Protein AF-A0A9X1Z8P2-F1 (afdb_monomer)

pLDDT: mean 87.86, std 8.14, range [48.12, 94.81]

InterPro domains:
  IPR029024 TerB-like [G3DSA:1.10.3680.10] (3-113)
  IPR029024 TerB-like [SSF158682] (5-110)

Sequence (113 aa):
MVYEENIIKMALYVACNDGVLSEEEEEQLVKSSLLNFPSLEQNKIDFWIEEFFEEDLLLENYCDKIAGLEDRLIALKIAIETASADGLDLRENLALSRVISYWNISWEEITSV

Radius of gyration: 12.6 Å; Cα contacts (8 Å, |Δi|>4): 119; chains: 1; bounding box: 32×31×31 Å

Nearest PDB structures (foldseek):
  2h5n-assembly1_B  TM=7.129E-01  e=1.758E-01  Porphyromonas gingivalis
  8u5a-assembly2_B  TM=2.568E-01  e=8.897E+00  synthetic construct

Mean predicted aligned error: 4.28 Å

Solvent-accessible surface area (backbone atoms only — not comparable to full-atom values): 6454 Å² total; per-residue (Å²): 138,64,59,67,58,41,30,50,49,41,15,46,53,35,39,27,64,87,75,55,79,50,73,60,26,50,55,38,38,53,52,47,46,39,71,77,36,73,87,60,55,68,74,57,53,54,50,48,52,56,51,50,77,72,52,94,73,56,70,66,65,39,54,71,70,54,83,50,69,69,56,48,48,51,20,50,46,40,16,51,56,15,36,40,55,83,66,51,61,71,87,74,34,60,48,47,54,49,49,33,62,72,72,71,53,55,73,69,68,54,75,73,110

Secondary structure (DSSP, 8-state):
--HHHHHHHHHHHHHTTTS---HHHHHHHHHHHHHH-TT--HHHHHHHHHHHHH----HHHHHTT---HHHHHHHHHHHHHHHTTTT--TTT-HHHHHHHHHHT--HHHHHT-

Structure (mmCIF, N/CA/C/O backbone):
data_AF-A0A9X1Z8P2-F1
#
_entry.id   AF-A0A9X1Z8P2-F1
#
loop_
_atom_site.group_PDB
_atom_site.id
_atom_site.type_symbol
_atom_site.label_atom_id
_atom_site.label_alt_id
_atom_site.label_comp_id
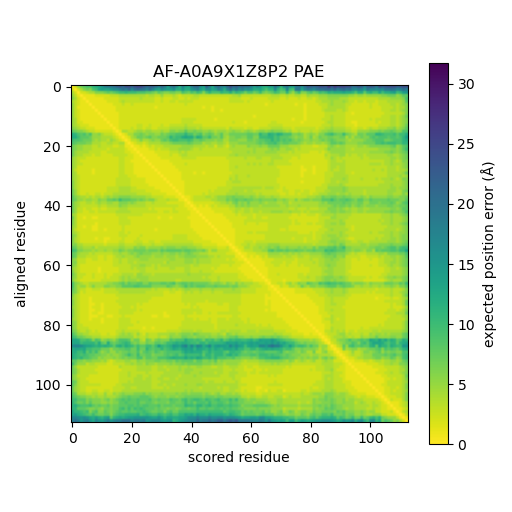_atom_site.label_asym_id
_atom_site.label_entity_id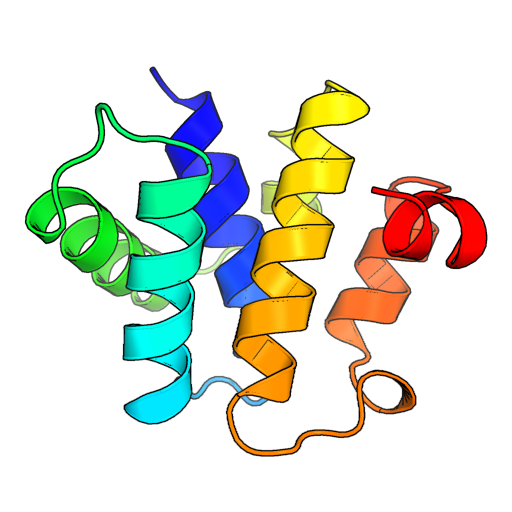
_atom_site.label_seq_id
_atom_site.pdbx_PDB_ins_code
_atom_site.Cartn_x
_atom_site.Cartn_y
_atom_site.Cartn_z
_atom_site.occupancy
_atom_site.B_iso_or_equiv
_atom_site.auth_seq_id
_atom_site.auth_comp_id
_atom_site.auth_asym_id
_atom_site.auth_atom_id
_atom_site.pdbx_PDB_model_num
ATOM 1 N N . MET A 1 1 ? 2.231 6.599 -16.419 1.00 48.12 1 MET A N 1
ATOM 2 C CA . MET A 1 1 ? 1.377 7.365 -15.491 1.00 48.12 1 MET A CA 1
ATOM 3 C C . MET A 1 1 ? 0.272 6.507 -14.862 1.00 48.12 1 MET A C 1
ATOM 5 O O . MET A 1 1 ? -0.648 7.078 -14.304 1.00 48.12 1 MET A O 1
ATOM 9 N N . VAL A 1 2 ? 0.342 5.167 -14.959 1.00 60.78 2 VAL A N 1
ATOM 10 C CA . VAL A 1 2 ? -0.594 4.225 -14.300 1.00 60.78 2 VAL A CA 1
ATOM 11 C C . VAL A 1 2 ? 0.142 3.450 -13.190 1.00 60.78 2 VAL A C 1
ATOM 13 O O . VAL A 1 2 ? -0.434 2.590 -12.546 1.00 60.78 2 VAL A O 1
ATOM 16 N N . TYR A 1 3 ? 1.442 3.697 -12.979 1.00 80.25 3 TYR A N 1
ATOM 17 C CA . TYR A 1 3 ? 2.232 2.854 -12.073 1.00 80.25 3 TYR A CA 1
ATOM 18 C C . TYR A 1 3 ? 2.047 3.293 -10.616 1.00 80.25 3 TYR A C 1
ATOM 20 O O . TYR A 1 3 ? 1.878 2.446 -9.748 1.00 80.25 3 TYR A O 1
ATOM 28 N N . GLU A 1 4 ? 1.983 4.604 -10.376 1.00 89.62 4 GLU A N 1
ATOM 29 C CA . GLU A 1 4 ? 1.794 5.209 -9.057 1.00 89.62 4 GLU A CA 1
ATOM 30 C C . GLU A 1 4 ? 0.450 4.802 -8.443 1.00 89.62 4 GLU A C 1
ATOM 32 O O . GLU A 1 4 ? 0.384 4.395 -7.288 1.00 89.62 4 GLU A O 1
ATOM 37 N N . GLU A 1 5 ? -0.607 4.841 -9.258 1.00 92.75 5 GLU A N 1
ATOM 38 C CA . GLU A 1 5 ? -1.955 4.414 -8.880 1.00 92.75 5 GLU A CA 1
ATOM 39 C C . GLU A 1 5 ? -1.966 2.960 -8.403 1.00 92.75 5 GLU A C 1
ATOM 41 O O . GLU A 1 5 ? -2.458 2.663 -7.319 1.00 92.75 5 GLU A O 1
ATOM 46 N N . ASN A 1 6 ? -1.392 2.048 -9.194 1.00 92.62 6 ASN A N 1
ATOM 47 C CA . ASN A 1 6 ? 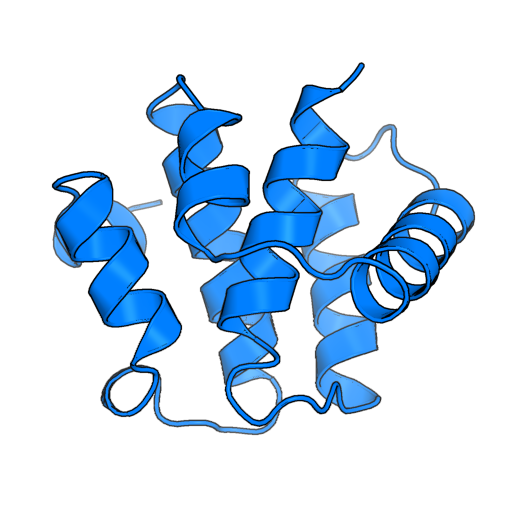-1.385 0.626 -8.858 1.00 92.62 6 ASN A CA 1
ATOM 48 C C . ASN A 1 6 ? -0.619 0.357 -7.559 1.00 92.62 6 ASN A C 1
ATOM 50 O O . ASN A 1 6 ? -1.047 -0.474 -6.763 1.00 92.62 6 ASN A O 1
ATOM 54 N N . ILE A 1 7 ? 0.490 1.069 -7.344 1.00 93.62 7 ILE A N 1
ATOM 55 C CA . ILE A 1 7 ? 1.296 0.992 -6.120 1.00 93.62 7 ILE A CA 1
ATOM 56 C C . ILE A 1 7 ? 0.468 1.420 -4.906 1.00 93.62 7 ILE A C 1
ATOM 58 O O . ILE A 1 7 ? 0.422 0.693 -3.914 1.00 93.62 7 ILE A O 1
ATOM 62 N N . ILE A 1 8 ? -0.213 2.563 -4.999 1.00 93.69 8 ILE A N 1
ATOM 63 C CA . ILE A 1 8 ? -1.008 3.121 -3.899 1.00 93.69 8 ILE A CA 1
ATOM 64 C C . ILE A 1 8 ? -2.233 2.253 -3.612 1.00 93.69 8 ILE A C 1
ATOM 66 O O .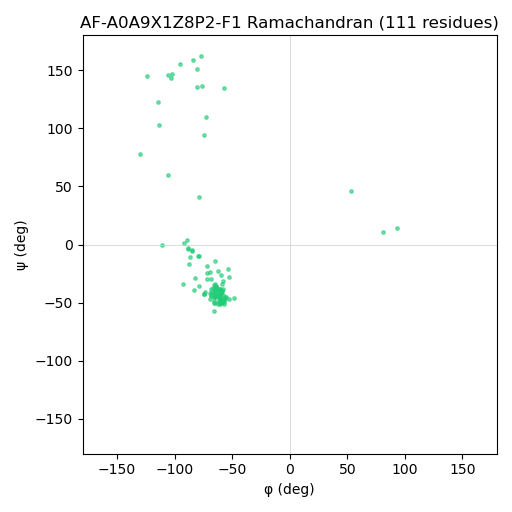 ILE A 1 8 ? -2.483 1.934 -2.455 1.00 93.69 8 ILE A O 1
ATOM 70 N N . LYS A 1 9 ? -2.950 1.789 -4.642 1.00 94.06 9 LYS A N 1
ATOM 71 C CA . LYS A 1 9 ? -4.103 0.889 -4.470 1.00 94.06 9 LYS A CA 1
ATOM 72 C C . LYS A 1 9 ? -3.711 -0.467 -3.878 1.00 94.06 9 LYS A C 1
ATOM 74 O O . LYS A 1 9 ? -4.443 -1.017 -3.063 1.00 94.06 9 LYS A O 1
ATOM 79 N N . MET A 1 10 ? -2.535 -0.997 -4.226 1.00 94.25 10 MET A N 1
ATOM 80 C CA . MET A 1 10 ? -2.009 -2.203 -3.575 1.00 94.25 10 MET A CA 1
ATOM 81 C C . MET A 1 10 ? -1.713 -1.939 -2.094 1.00 94.25 10 MET A C 1
ATOM 83 O O . MET A 1 10 ? -2.104 -2.731 -1.239 1.00 94.25 10 MET A O 1
ATOM 87 N N . ALA A 1 11 ? -1.069 -0.809 -1.785 1.00 93.56 11 ALA A N 1
ATOM 88 C CA . ALA A 1 11 ? -0.783 -0.430 -0.406 1.00 93.56 11 ALA A CA 1
ATOM 89 C C . ALA A 1 11 ? -2.061 -0.245 0.426 1.00 93.56 11 ALA A C 1
ATOM 91 O O . ALA A 1 11 ? -2.128 -0.751 1.544 1.00 93.56 11 ALA A O 1
ATOM 92 N N . LEU A 1 12 ? -3.089 0.380 -0.153 1.00 92.81 12 LEU A N 1
ATOM 93 C CA . LEU A 1 12 ? -4.429 0.491 0.423 1.00 92.81 12 LEU A CA 1
ATOM 94 C C . LEU A 1 12 ? -5.041 -0.870 0.724 1.00 92.81 12 LEU A C 1
ATOM 96 O O . LEU A 1 12 ? -5.524 -1.071 1.830 1.00 92.81 12 LEU A O 1
ATOM 100 N N . TYR A 1 13 ? -4.975 -1.818 -0.214 1.00 92.69 13 TYR A N 1
ATOM 101 C CA . TYR A 1 13 ? -5.505 -3.166 0.003 1.00 92.69 13 TYR A CA 1
ATOM 102 C C . TYR A 1 13 ? -4.861 -3.850 1.212 1.00 92.69 13 TYR A C 1
ATOM 104 O O . TYR A 1 13 ? -5.518 -4.571 1.960 1.00 92.69 13 TYR A O 1
ATOM 112 N N . VAL A 1 14 ? -3.558 -3.644 1.397 1.00 90.88 14 VAL A N 1
ATOM 113 C CA . VAL A 1 14 ? -2.830 -4.209 2.532 1.00 90.88 14 VAL A CA 1
ATOM 114 C C . VAL A 1 14 ? -3.164 -3.485 3.835 1.00 90.88 14 VAL A C 1
ATOM 116 O O . VAL A 1 14 ? -3.315 -4.155 4.854 1.00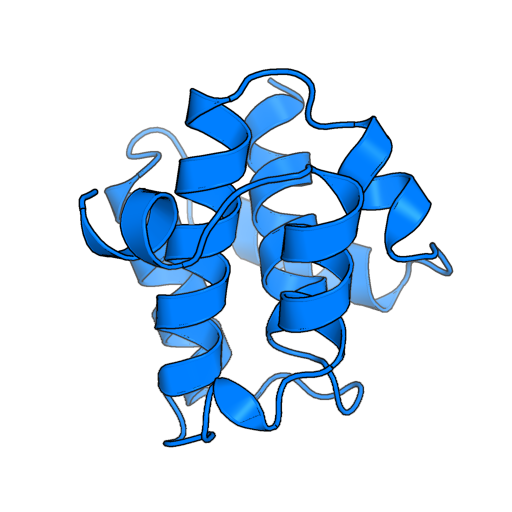 90.88 14 VAL A O 1
ATOM 119 N N . ALA A 1 15 ? -3.274 -2.157 3.818 1.00 88.94 15 ALA A N 1
ATOM 120 C CA . ALA A 1 15 ? -3.641 -1.367 4.992 1.00 88.94 15 ALA A CA 1
ATOM 121 C C . ALA A 1 15 ? -5.079 -1.661 5.446 1.00 88.94 15 ALA A C 1
ATOM 123 O O . ALA A 1 15 ? -5.291 -2.075 6.578 1.00 88.94 15 ALA A O 1
ATOM 124 N N . CYS A 1 16 ? -6.038 -1.619 4.519 1.00 85.88 16 CYS A N 1
ATOM 125 C CA . CYS A 1 16 ? -7.464 -1.853 4.759 1.00 85.88 16 CYS A CA 1
ATOM 126 C C . CYS A 1 16 ? -7.807 -3.349 4.866 1.00 85.88 16 CYS A C 1
ATOM 128 O O . CYS A 1 16 ? -8.806 -3.807 4.304 1.00 85.88 16 CYS A O 1
ATOM 130 N N . ASN A 1 17 ? -6.977 -4.154 5.532 1.00 77.31 17 ASN A N 1
ATOM 131 C CA . ASN A 1 17 ? -7.180 -5.604 5.622 1.00 77.31 17 ASN A CA 1
ATOM 132 C C . ASN A 1 17 ? -8.526 -5.974 6.286 1.00 77.31 17 ASN A C 1
ATOM 134 O O . ASN A 1 17 ? -9.074 -7.043 6.012 1.00 77.31 17 ASN A O 1
ATOM 138 N N . ASP A 1 18 ? -9.072 -5.109 7.141 1.00 77.81 18 ASP A N 1
ATOM 139 C CA . ASP A 1 18 ? -10.392 -5.249 7.769 1.00 77.81 18 ASP A CA 1
ATOM 140 C C . ASP A 1 18 ? -11.534 -4.567 6.982 1.00 77.81 18 ASP A C 1
ATOM 142 O O . ASP A 1 18 ? -12.698 -4.635 7.387 1.00 77.81 18 ASP A O 1
ATOM 146 N N . GLY A 1 19 ? -11.221 -3.968 5.830 1.00 79.56 19 GLY A N 1
ATOM 147 C CA . GLY A 1 19 ? -12.153 -3.230 4.983 1.00 79.56 19 GLY A CA 1
ATOM 148 C C . GLY A 1 19 ? -12.411 -1.793 5.437 1.00 79.56 19 GLY A C 1
ATOM 149 O O . GLY A 1 19 ? -13.337 -1.166 4.921 1.00 79.56 19 GLY A O 1
ATOM 150 N N . VAL A 1 20 ? -11.631 -1.273 6.386 1.00 84.12 20 VAL A N 1
ATOM 151 C CA . VAL A 1 20 ? -11.723 0.104 6.876 1.00 84.12 20 VAL A CA 1
ATOM 152 C C . VAL A 1 20 ? -10.360 0.778 6.727 1.00 84.12 20 VAL A C 1
ATOM 154 O O . VAL A 1 20 ? -9.326 0.137 6.859 1.00 84.12 20 VAL A O 1
ATOM 157 N N . LEU A 1 21 ? -10.370 2.075 6.420 1.00 87.81 21 LEU A N 1
ATOM 158 C CA . LEU A 1 21 ? -9.196 2.939 6.508 1.00 87.81 21 LEU A CA 1
ATOM 159 C C . LEU A 1 21 ? -9.468 3.966 7.604 1.00 87.81 21 LEU A C 1
ATOM 161 O O . LEU A 1 21 ? -10.483 4.668 7.554 1.00 87.81 21 LEU A O 1
ATOM 165 N N . SER A 1 22 ? -8.611 4.019 8.615 1.00 88.75 22 SER A N 1
ATOM 166 C CA . SER A 1 22 ? -8.668 5.049 9.654 1.00 88.75 22 SER A CA 1
ATOM 167 C C . SER A 1 22 ? -8.103 6.385 9.158 1.00 88.75 22 SER A C 1
ATOM 169 O O . SER A 1 22 ? -7.361 6.444 8.178 1.00 88.75 22 SER A O 1
ATOM 171 N N . GLU A 1 23 ? -8.433 7.473 9.858 1.00 89.56 23 GLU A N 1
ATOM 172 C CA . GLU A 1 23 ? -7.904 8.809 9.551 1.00 89.56 23 GLU A CA 1
ATOM 173 C C . GLU A 1 23 ? -6.371 8.845 9.702 1.00 89.56 23 GLU A C 1
ATOM 175 O O . GLU A 1 23 ? -5.681 9.418 8.859 1.00 89.56 23 GLU A O 1
ATOM 180 N N . GLU A 1 24 ? -5.813 8.168 10.717 1.00 90.00 24 GLU A N 1
ATOM 181 C CA . GLU A 1 24 ? -4.359 8.083 10.898 1.00 90.00 24 GLU A CA 1
ATOM 182 C C . GLU A 1 24 ? -3.659 7.320 9.759 1.00 90.00 24 GLU A C 1
ATOM 184 O O . GLU A 1 24 ? -2.577 7.720 9.313 1.00 90.00 24 GLU A O 1
ATOM 189 N N . GLU A 1 25 ? -4.264 6.238 9.263 1.00 90.06 25 GLU A N 1
ATOM 190 C CA . GLU A 1 25 ? -3.741 5.481 8.121 1.00 90.06 25 GLU A CA 1
ATOM 191 C C . GLU A 1 25 ? -3.843 6.279 6.821 1.00 90.06 25 GLU A C 1
ATOM 193 O O . GLU A 1 25 ? -2.890 6.297 6.041 1.00 90.06 25 GLU A O 1
ATOM 198 N N . GLU A 1 26 ? -4.956 6.974 6.589 1.00 92.56 26 GLU A N 1
ATOM 199 C CA . GLU A 1 26 ? -5.137 7.831 5.417 1.00 92.56 26 GLU A CA 1
ATOM 200 C C . GLU A 1 26 ? -4.073 8.937 5.367 1.00 92.56 26 GLU A C 1
ATOM 202 O O . GLU A 1 26 ? -3.363 9.083 4.363 1.00 92.56 26 GLU A O 1
ATOM 207 N N . GLU A 1 27 ? -3.879 9.665 6.471 1.00 92.94 27 GLU A N 1
ATOM 208 C CA . GLU A 1 27 ? -2.843 10.697 6.567 1.00 92.94 27 GLU A CA 1
ATOM 209 C C . GLU A 1 27 ? -1.444 10.120 6.309 1.00 92.94 27 GLU A C 1
ATOM 211 O O . GLU A 1 27 ? -0.631 10.713 5.582 1.00 92.94 27 GLU A O 1
ATOM 216 N N . GLN A 1 28 ? -1.153 8.950 6.883 1.00 94.06 28 GLN A N 1
ATOM 217 C CA . GLN A 1 28 ? 0.136 8.295 6.709 1.00 94.06 28 GLN A CA 1
ATOM 218 C C . GLN A 1 28 ? 0.330 7.789 5.273 1.00 94.06 28 GLN A C 1
ATOM 220 O O . GLN A 1 28 ? 1.423 7.948 4.725 1.00 94.06 28 GLN A O 1
ATOM 225 N N . LEU A 1 29 ? -0.711 7.261 4.625 1.00 94.19 29 LEU A N 1
ATOM 226 C CA . LEU A 1 29 ? -0.692 6.852 3.220 1.00 94.19 29 LEU A CA 1
ATOM 227 C C . LEU A 1 29 ? -0.389 8.032 2.301 1.00 94.19 29 LEU A C 1
ATOM 229 O O . LEU A 1 29 ? 0.507 7.929 1.458 1.00 94.19 29 LEU A O 1
ATOM 233 N N . VAL A 1 30 ? -1.099 9.151 2.460 1.00 94.25 30 VAL A N 1
ATOM 234 C CA . VAL A 1 30 ? -0.878 10.367 1.663 1.00 94.25 30 VAL A CA 1
ATOM 235 C C . VAL A 1 30 ? 0.560 10.841 1.838 1.00 94.25 30 VAL A C 1
ATOM 237 O O . VAL A 1 30 ? 1.278 11.065 0.859 1.00 94.25 30 VAL A O 1
ATOM 240 N N . LYS A 1 31 ? 1.027 10.928 3.083 1.00 94.12 31 LYS A N 1
ATOM 241 C CA . LYS A 1 31 ? 2.390 11.352 3.405 1.00 94.12 31 LYS A CA 1
ATOM 242 C C . LYS A 1 31 ? 3.446 10.431 2.788 1.00 94.12 31 LYS A C 1
ATOM 244 O O . LYS A 1 31 ? 4.358 10.926 2.123 1.00 94.12 31 LYS A O 1
ATOM 249 N N . SER A 1 32 ? 3.338 9.116 2.975 1.00 93.31 32 SER A N 1
ATOM 250 C CA . SER A 1 32 ? 4.280 8.135 2.416 1.00 93.31 32 SER A CA 1
ATOM 251 C C . SER A 1 32 ? 4.251 8.127 0.887 1.00 93.31 32 SER A C 1
ATOM 253 O O . SER A 1 32 ? 5.302 8.044 0.246 1.00 93.31 32 SER A O 1
ATOM 255 N N . SER A 1 33 ? 3.078 8.305 0.282 1.00 93.19 33 SER A N 1
ATOM 256 C CA . SER A 1 33 ? 2.924 8.399 -1.172 1.00 93.19 33 SER A CA 1
ATOM 257 C C . SER A 1 33 ? 3.60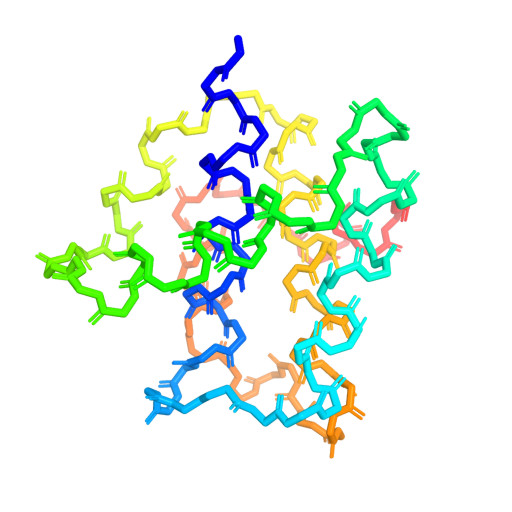3 9.642 -1.746 1.00 93.19 33 SER A C 1
ATOM 259 O O . SER A 1 33 ? 4.349 9.530 -2.715 1.00 93.19 33 SER A O 1
ATOM 261 N N . LEU A 1 34 ? 3.424 10.817 -1.132 1.00 93.38 34 LEU A N 1
ATOM 262 C CA . LEU A 1 34 ? 4.060 12.066 -1.577 1.00 93.38 34 LEU A CA 1
ATOM 263 C C . LEU A 1 34 ? 5.583 12.069 -1.369 1.00 93.38 34 LEU A C 1
ATOM 265 O O . LEU A 1 34 ? 6.308 12.699 -2.139 1.00 93.38 34 LEU A O 1
ATOM 269 N N . LEU A 1 35 ? 6.085 11.351 -0.357 1.00 92.50 35 LEU A N 1
ATOM 270 C CA . LEU A 1 35 ? 7.525 11.169 -0.146 1.00 92.50 35 LEU A CA 1
ATOM 271 C C . LEU A 1 35 ? 8.170 10.323 -1.253 1.00 92.50 35 LEU A C 1
ATOM 273 O O . LEU A 1 35 ? 9.264 10.658 -1.709 1.00 92.50 35 LEU A O 1
ATOM 277 N N . ASN A 1 36 ? 7.501 9.254 -1.695 1.00 89.94 36 ASN A N 1
ATOM 278 C CA . ASN A 1 36 ? 8.001 8.377 -2.759 1.00 89.94 36 ASN A CA 1
ATOM 279 C C . ASN A 1 36 ? 7.711 8.928 -4.167 1.00 89.94 36 ASN A C 1
ATOM 281 O O . ASN A 1 36 ? 8.491 8.704 -5.093 1.00 89.94 36 ASN A O 1
ATOM 285 N N . PHE A 1 37 ? 6.633 9.699 -4.328 1.00 90.75 37 PHE A N 1
ATOM 286 C CA . PHE A 1 37 ? 6.206 10.285 -5.599 1.00 90.75 37 PHE A CA 1
ATOM 287 C C . PHE A 1 37 ? 5.936 11.797 -5.458 1.00 90.75 37 PHE A C 1
ATOM 289 O O . PHE A 1 37 ? 4.782 12.229 -5.448 1.00 90.75 37 PHE A O 1
ATOM 296 N N . PRO A 1 38 ? 6.986 12.642 -5.427 1.00 88.38 38 PRO A N 1
ATOM 297 C CA . PRO A 1 38 ? 6.851 14.084 -5.176 1.00 88.38 38 PRO A CA 1
ATOM 298 C C . PRO A 1 38 ? 6.078 14.859 -6.251 1.00 88.38 38 PRO A C 1
ATOM 300 O O . PRO A 1 38 ? 5.730 16.019 -6.052 1.00 88.38 38 PRO A O 1
ATOM 303 N N . SER A 1 39 ? 5.865 14.254 -7.421 1.00 89.19 39 SER A N 1
ATOM 304 C CA . SER A 1 39 ? 5.086 14.830 -8.518 1.00 89.19 39 SER A CA 1
ATOM 305 C C . SER A 1 39 ? 3.580 14.594 -8.393 1.00 89.19 39 SER A C 1
ATOM 307 O O . SER A 1 39 ? 2.833 15.079 -9.242 1.00 89.19 39 SER A O 1
ATOM 309 N N . LEU A 1 40 ? 3.131 13.812 -7.406 1.00 90.75 40 LEU A N 1
ATOM 310 C CA . LEU A 1 40 ? 1.711 13.616 -7.139 1.00 90.75 40 LEU A CA 1
ATOM 311 C C . LEU A 1 40 ? 1.136 14.787 -6.347 1.00 90.75 40 LEU A C 1
ATOM 313 O O . LEU A 1 40 ? 1.810 15.428 -5.546 1.00 90.75 40 LEU A O 1
ATOM 317 N N . GLU A 1 41 ? -0.150 15.025 -6.566 1.00 92.25 41 GLU A N 1
ATOM 318 C CA . GLU A 1 41 ? -0.949 15.937 -5.761 1.00 92.25 41 GLU A CA 1
ATOM 319 C 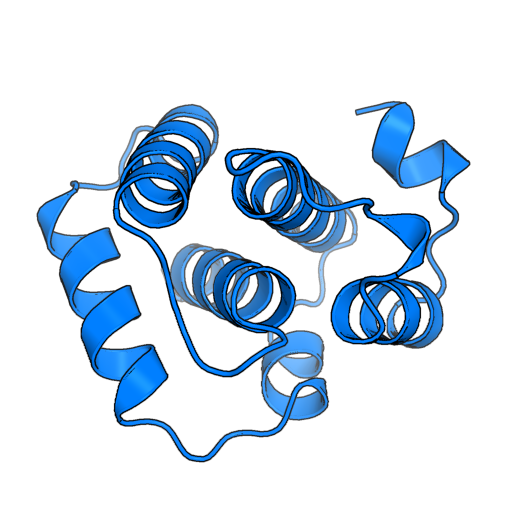C . GLU A 1 41 ? -1.825 15.115 -4.819 1.00 92.25 41 GLU A C 1
ATOM 321 O O . GLU A 1 41 ? -2.340 14.069 -5.218 1.00 92.25 41 GLU A O 1
ATOM 326 N N . GLN A 1 42 ? -2.029 15.611 -3.599 1.00 92.88 42 GLN A N 1
ATOM 327 C CA . GLN A 1 42 ? -2.866 14.951 -2.595 1.00 92.88 42 GLN A CA 1
ATOM 328 C C . GLN A 1 42 ? -4.264 14.621 -3.136 1.00 92.88 42 GLN A C 1
ATOM 330 O O . GLN A 1 42 ? -4.655 13.465 -3.094 1.00 92.88 42 GLN A O 1
ATOM 335 N N . ASN A 1 43 ? -4.928 15.574 -3.801 1.00 93.19 43 ASN A N 1
ATOM 336 C CA . ASN A 1 43 ? -6.256 15.370 -4.400 1.00 93.19 43 ASN A CA 1
ATOM 337 C C . ASN A 1 43 ? -6.338 14.145 -5.330 1.00 93.19 43 ASN A C 1
ATOM 339 O O . ASN A 1 43 ? -7.411 13.587 -5.540 1.00 93.19 43 ASN A O 1
ATOM 343 N N . LYS A 1 44 ? -5.217 13.758 -5.956 1.00 93.62 44 LYS A N 1
ATOM 344 C CA . LYS A 1 44 ? -5.166 12.585 -6.830 1.00 93.62 44 LYS A CA 1
ATOM 345 C C . LYS A 1 44 ? -5.075 11.286 -6.033 1.00 93.62 44 LYS A C 1
ATOM 347 O O . LYS A 1 44 ? -5.638 10.287 -6.461 1.00 93.62 44 LYS A O 1
ATOM 352 N N . ILE A 1 45 ? -4.369 11.313 -4.906 1.00 93.69 45 ILE A N 1
ATOM 353 C CA . ILE A 1 45 ? -4.310 10.198 -3.961 1.00 93.69 45 ILE A CA 1
ATOM 354 C C . ILE A 1 45 ? -5.699 9.996 -3.357 1.00 93.69 45 ILE A C 1
ATOM 356 O O . ILE A 1 45 ? -6.208 8.886 -3.432 1.00 93.69 45 ILE A O 1
ATOM 360 N N . ASP A 1 46 ? -6.343 11.068 -2.893 1.00 93.56 46 ASP A N 1
ATOM 361 C CA . ASP A 1 46 ? -7.699 11.029 -2.330 1.00 93.56 46 ASP A CA 1
ATOM 362 C C . ASP A 1 46 ? -8.697 10.421 -3.332 1.00 93.56 46 ASP A C 1
ATOM 364 O O . ASP A 1 46 ? -9.444 9.503 -3.004 1.00 93.56 46 ASP A O 1
ATOM 368 N N . PHE A 1 47 ? -8.627 10.840 -4.602 1.00 94.25 47 PHE A N 1
ATOM 369 C CA . PHE A 1 47 ? -9.432 10.248 -5.675 1.00 94.25 47 PHE A CA 1
ATOM 370 C C . PHE A 1 47 ? -9.183 8.739 -5.853 1.00 94.25 47 PHE A C 1
ATOM 372 O O . PHE A 1 47 ? -10.120 7.981 -6.084 1.00 94.25 47 PHE A O 1
ATOM 379 N N . TRP A 1 48 ? -7.934 8.278 -5.749 1.00 94.81 48 TRP A N 1
ATOM 380 C CA . TRP A 1 48 ? -7.617 6.850 -5.850 1.00 94.81 48 TRP A CA 1
ATOM 381 C C . TRP A 1 48 ? -8.072 6.042 -4.636 1.00 94.81 48 TRP A C 1
ATOM 383 O O . TRP A 1 48 ? -8.369 4.860 -4.799 1.00 94.81 48 TRP A O 1
ATOM 393 N N . ILE A 1 49 ? -8.126 6.656 -3.452 1.00 92.94 49 ILE A N 1
ATOM 394 C CA . ILE A 1 49 ? -8.706 6.047 -2.251 1.00 92.94 49 ILE A CA 1
ATOM 395 C C . ILE A 1 49 ? -10.206 5.839 -2.467 1.00 92.94 49 ILE A C 1
ATOM 397 O O . ILE A 1 49 ? -10.695 4.726 -2.295 1.00 92.94 49 ILE A O 1
ATOM 401 N N . GLU A 1 50 ? -10.924 6.875 -2.907 1.00 93.00 50 GLU A N 1
ATOM 402 C CA . GLU A 1 50 ? -12.354 6.771 -3.226 1.00 93.00 50 GLU A CA 1
ATOM 403 C C . GLU A 1 50 ? -12.611 5.686 -4.282 1.00 93.00 50 GLU A C 1
ATOM 405 O O . GLU A 1 50 ? -13.435 4.797 -4.073 1.00 93.00 50 GLU A O 1
ATOM 410 N N . GLU A 1 51 ? -11.853 5.704 -5.381 1.00 93.69 51 GLU A N 1
ATOM 411 C CA . GLU A 1 51 ? -11.974 4.714 -6.454 1.00 93.69 51 GLU A CA 1
ATOM 412 C C . GLU A 1 51 ? -11.691 3.288 -5.955 1.00 93.69 51 GLU A C 1
ATOM 414 O O . GLU A 1 51 ? -12.389 2.355 -6.341 1.00 93.69 51 GLU A O 1
ATOM 419 N N . PHE A 1 52 ? -10.714 3.104 -5.062 1.00 92.62 52 PHE A N 1
ATOM 420 C CA . PHE A 1 52 ? -10.412 1.806 -4.456 1.00 92.62 52 PHE A CA 1
ATOM 421 C C . PHE A 1 52 ? -11.604 1.230 -3.680 1.00 92.62 52 PHE A C 1
ATOM 423 O O . PHE A 1 52 ? -11.903 0.047 -3.821 1.00 92.62 52 PHE A O 1
ATOM 430 N N . PHE A 1 53 ? -12.317 2.047 -2.901 1.00 90.25 53 PHE A N 1
ATOM 431 C CA 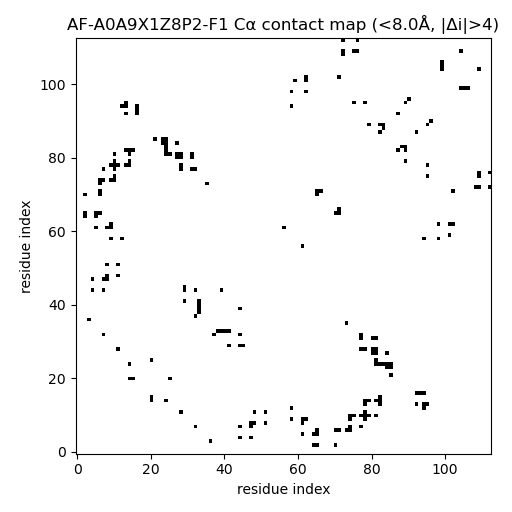. PHE A 1 53 ? -13.494 1.587 -2.153 1.00 90.25 53 PHE A CA 1
ATOM 432 C C . PHE A 1 53 ? -14.716 1.305 -3.041 1.00 90.25 53 PHE A C 1
ATOM 434 O O . PHE A 1 53 ? -15.633 0.597 -2.617 1.00 90.25 53 PHE A O 1
ATOM 441 N N . GLU A 1 54 ? -14.741 1.831 -4.266 1.00 92.19 54 GLU A N 1
ATOM 442 C CA . GLU A 1 54 ? -15.759 1.512 -5.273 1.00 92.19 54 GLU A CA 1
ATOM 443 C C . GLU A 1 54 ? -15.402 0.277 -6.125 1.00 92.19 54 GLU A C 1
ATOM 445 O O . GLU A 1 54 ? -16.274 -0.300 -6.785 1.00 92.19 54 GLU A O 1
ATOM 450 N N . GLU A 1 55 ? -14.137 -0.147 -6.121 1.00 89.31 55 GLU A N 1
ATOM 451 C CA . GLU A 1 55 ? -13.641 -1.301 -6.868 1.00 89.31 55 GLU A CA 1
ATOM 452 C C . GLU A 1 55 ? -13.935 -2.632 -6.144 1.00 89.31 55 GLU A C 1
ATOM 454 O O . GLU A 1 55 ? -13.683 -2.800 -4.957 1.00 89.31 55 GLU A O 1
ATOM 459 N N . ASP A 1 56 ? -14.400 -3.639 -6.893 1.00 86.88 56 ASP A N 1
ATOM 460 C CA . ASP A 1 56 ? -14.547 -5.028 -6.416 1.00 86.88 56 ASP A CA 1
ATOM 461 C C . ASP A 1 56 ? -13.442 -5.907 -7.027 1.00 86.88 56 ASP A C 1
ATOM 463 O O . ASP A 1 56 ? -13.685 -6.812 -7.834 1.00 86.88 56 ASP A O 1
ATOM 467 N N . LEU A 1 57 ? -12.188 -5.549 -6.739 1.00 88.88 57 LEU A N 1
ATOM 468 C CA . LEU A 1 57 ? -10.999 -6.248 -7.229 1.00 88.88 57 LEU A CA 1
ATOM 469 C C . LEU A 1 57 ? -10.348 -7.084 -6.122 1.00 88.88 57 LEU A C 1
ATOM 471 O O . LEU A 1 57 ? -10.303 -6.710 -4.952 1.00 88.88 57 LEU A O 1
ATOM 475 N N . LEU A 1 58 ? -9.786 -8.229 -6.511 1.00 89.38 58 LEU A N 1
ATOM 476 C CA . LEU A 1 58 ? -9.012 -9.078 -5.610 1.00 89.38 58 LEU A CA 1
ATOM 477 C C . LEU A 1 58 ? -7.564 -8.590 -5.521 1.00 89.38 58 LEU A C 1
ATOM 479 O O . LEU A 1 58 ? -7.050 -7.955 -6.443 1.00 89.38 58 LEU A O 1
ATOM 483 N N . LEU A 1 59 ? -6.872 -8.968 -4.443 1.00 88.81 59 LEU A N 1
ATOM 484 C CA . LEU A 1 59 ? -5.457 -8.653 -4.231 1.00 88.81 59 LEU A CA 1
ATOM 485 C C . LEU A 1 59 ? -4.595 -8.967 -5.461 1.00 88.81 59 LEU A C 1
ATOM 487 O O . LEU A 1 59 ? -3.784 -8.150 -5.894 1.00 88.81 59 LEU A O 1
ATOM 491 N N . GLU A 1 60 ? -4.803 -10.144 -6.050 1.00 91.00 60 GLU A N 1
ATOM 492 C CA . GLU A 1 60 ? -4.060 -10.620 -7.214 1.00 91.00 60 GLU A CA 1
ATOM 493 C C . GLU A 1 60 ? -4.198 -9.659 -8.406 1.00 91.00 60 GLU A C 1
ATOM 495 O O . GLU A 1 60 ? -3.229 -9.434 -9.129 1.00 91.00 60 GLU A O 1
ATOM 500 N N . ASN A 1 61 ? -5.359 -9.010 -8.566 1.00 92.25 61 ASN A N 1
ATOM 501 C CA . ASN A 1 61 ? -5.571 -8.024 -9.624 1.00 92.25 61 ASN A CA 1
ATOM 502 C C . ASN A 1 61 ? -4.692 -6.783 -9.449 1.00 92.25 61 ASN A C 1
ATOM 504 O O . ASN A 1 61 ? -4.255 -6.217 -10.451 1.00 92.25 61 ASN A O 1
ATOM 508 N N . TYR A 1 62 ? -4.426 -6.354 -8.214 1.00 91.62 62 TYR A N 1
ATOM 509 C CA . TYR A 1 62 ? -3.488 -5.265 -7.940 1.00 91.62 62 TYR A CA 1
ATOM 510 C C . TYR A 1 62 ? -2.044 -5.735 -8.111 1.00 91.62 62 TYR A C 1
ATOM 512 O O . TYR A 1 62 ? -1.240 -5.057 -8.754 1.00 91.62 62 TYR A O 1
ATOM 520 N N . CYS A 1 63 ? -1.728 -6.932 -7.611 1.00 91.69 63 CYS A N 1
ATOM 521 C CA . CYS A 1 63 ? -0.388 -7.495 -7.696 1.00 91.69 63 CYS A CA 1
ATOM 522 C C . CYS A 1 63 ? 0.100 -7.695 -9.137 1.00 91.69 63 CYS A C 1
ATOM 524 O O . CYS A 1 63 ? 1.273 -7.443 -9.423 1.00 91.69 63 CYS A O 1
ATOM 526 N N . ASP A 1 64 ? -0.785 -8.109 -10.044 1.00 92.56 64 ASP A N 1
ATOM 527 C CA . ASP A 1 64 ? -0.469 -8.339 -11.459 1.00 92.56 64 ASP A CA 1
ATOM 528 C C . ASP A 1 64 ? -0.164 -7.053 -12.233 1.00 92.56 64 ASP A C 1
ATOM 530 O O . ASP A 1 64 ? 0.541 -7.084 -13.245 1.00 92.56 64 ASP A O 1
ATOM 534 N N . LYS A 1 65 ? -0.654 -5.905 -11.755 1.00 91.75 65 LYS A N 1
ATOM 535 C CA . LYS A 1 65 ? -0.403 -4.603 -12.383 1.00 91.75 65 LYS A CA 1
ATOM 536 C C . LYS A 1 65 ? 0.981 -4.031 -12.043 1.00 91.75 65 LYS A C 1
ATOM 538 O O . LYS A 1 65 ? 1.395 -3.055 -12.670 1.00 91.75 65 LYS A O 1
ATOM 543 N N . ILE A 1 66 ? 1.712 -4.634 -11.096 1.00 91.81 66 ILE A N 1
ATOM 544 C CA . ILE A 1 66 ? 3.040 -4.188 -10.649 1.00 91.81 66 ILE A CA 1
ATOM 545 C C . ILE A 1 66 ? 4.103 -5.227 -11.037 1.00 91.81 66 ILE A C 1
ATOM 547 O O . ILE A 1 66 ? 4.271 -6.280 -10.412 1.00 91.81 66 ILE A O 1
ATOM 551 N N . ALA A 1 67 ? 4.860 -4.922 -12.090 1.00 86.31 67 ALA A N 1
ATOM 552 C CA . ALA A 1 67 ? 5.868 -5.833 -12.634 1.00 86.31 67 ALA A CA 1
ATOM 553 C C . ALA A 1 67 ? 7.281 -5.610 -12.062 1.00 86.31 67 ALA A C 1
ATOM 555 O O . ALA A 1 67 ? 8.034 -6.574 -11.919 1.00 86.31 67 ALA A O 1
ATOM 556 N N . GLY A 1 68 ? 7.653 -4.363 -11.755 1.00 88.50 68 GLY A N 1
ATOM 557 C CA . GLY A 1 68 ? 9.001 -4.002 -11.314 1.00 88.50 68 GLY A CA 1
ATOM 558 C C . GLY A 1 68 ? 9.273 -4.396 -9.865 1.00 88.50 68 GLY A C 1
ATOM 559 O O . GLY A 1 68 ? 8.436 -4.175 -8.999 1.00 88.50 68 GLY A O 1
ATOM 560 N N . LEU A 1 69 ? 10.455 -4.955 -9.579 1.00 88.31 69 LEU A N 1
ATOM 561 C CA . LEU A 1 69 ? 10.858 -5.258 -8.198 1.00 88.31 69 LEU A CA 1
ATOM 562 C C . LEU A 1 69 ? 10.919 -3.986 -7.343 1.00 88.31 69 LEU A C 1
ATOM 564 O O . LEU A 1 69 ? 10.414 -3.982 -6.230 1.00 88.31 69 LEU A O 1
ATOM 568 N N . GLU A 1 70 ? 11.495 -2.910 -7.878 1.00 88.75 70 GLU A N 1
ATOM 569 C CA . GLU A 1 70 ? 11.568 -1.615 -7.195 1.00 88.75 70 GLU A CA 1
ATOM 570 C C . GLU A 1 70 ? 10.169 -1.077 -6.867 1.00 88.75 70 GLU A C 1
ATOM 572 O O . GLU A 1 70 ? 9.889 -0.756 -5.716 1.00 88.75 70 GLU A O 1
ATOM 577 N N . ASP A 1 71 ? 9.253 -1.108 -7.838 1.00 91.06 71 ASP A N 1
ATOM 578 C CA . ASP A 1 71 ? 7.859 -0.699 -7.641 1.00 91.06 71 ASP A CA 1
ATOM 579 C C . ASP A 1 71 ? 7.153 -1.541 -6.566 1.00 91.06 71 ASP A C 1
ATOM 581 O O . ASP A 1 71 ? 6.421 -1.008 -5.735 1.00 91.06 71 ASP A O 1
ATOM 585 N N . ARG A 1 72 ? 7.392 -2.859 -6.546 1.00 92.56 72 ARG A N 1
ATOM 586 C CA . ARG A 1 72 ? 6.848 -3.770 -5.523 1.00 92.56 72 ARG A CA 1
ATOM 587 C C . ARG A 1 72 ? 7.381 -3.447 -4.134 1.00 92.56 72 ARG A C 1
ATOM 589 O O . ARG A 1 72 ? 6.614 -3.471 -3.176 1.00 92.56 72 ARG A O 1
ATOM 596 N N . LEU A 1 73 ? 8.674 -3.146 -4.022 1.00 90.81 73 LEU A N 1
ATOM 597 C CA . LEU A 1 73 ? 9.296 -2.764 -2.755 1.00 90.81 73 LEU A CA 1
ATOM 598 C C . LEU A 1 73 ? 8.746 -1.426 -2.254 1.00 90.81 73 LEU A C 1
ATOM 600 O O . LEU A 1 73 ? 8.425 -1.320 -1.075 1.00 90.81 73 LEU A O 1
ATOM 604 N N . ILE A 1 74 ? 8.556 -0.443 -3.139 1.00 91.31 74 ILE A N 1
ATOM 605 C CA . ILE A 1 74 ? 7.911 0.832 -2.788 1.00 91.31 74 ILE A CA 1
ATOM 606 C C . ILE A 1 74 ? 6.472 0.588 -2.320 1.00 91.31 74 ILE A C 1
ATOM 608 O O . ILE A 1 74 ? 6.065 1.116 -1.289 1.00 91.31 74 ILE A O 1
ATOM 612 N N . ALA A 1 75 ? 5.716 -0.249 -3.031 1.00 93.31 75 ALA A N 1
ATOM 613 C CA . ALA A 1 75 ? 4.343 -0.576 -2.667 1.00 93.31 75 ALA A CA 1
ATOM 614 C C . ALA A 1 75 ? 4.254 -1.250 -1.289 1.00 93.31 75 ALA A C 1
ATOM 616 O O . ALA A 1 75 ? 3.426 -0.862 -0.471 1.00 93.31 75 ALA A O 1
ATOM 617 N N . LEU A 1 76 ? 5.146 -2.202 -0.998 1.00 91.75 76 LEU A N 1
ATOM 618 C CA . LEU A 1 76 ? 5.245 -2.841 0.319 1.00 91.75 76 LEU A CA 1
ATOM 619 C C . LEU A 1 76 ? 5.674 -1.859 1.410 1.00 91.75 76 LEU A C 1
ATOM 621 O O . LEU A 1 76 ? 5.153 -1.922 2.519 1.00 91.75 76 LEU A O 1
ATOM 625 N N . LYS A 1 77 ? 6.598 -0.946 1.104 1.00 91.06 77 LYS A N 1
ATOM 626 C CA . LYS A 1 77 ? 7.051 0.083 2.041 1.00 91.06 77 LYS A CA 1
ATOM 627 C C . LYS A 1 77 ? 5.908 1.007 2.446 1.00 91.06 77 LYS A C 1
ATOM 629 O O . LYS A 1 77 ? 5.667 1.169 3.637 1.00 91.06 77 LYS A O 1
ATOM 634 N N . ILE A 1 78 ? 5.181 1.548 1.467 1.00 92.81 78 ILE A N 1
ATOM 635 C CA . ILE A 1 78 ? 4.012 2.398 1.722 1.00 92.81 78 ILE A CA 1
ATOM 636 C C . ILE A 1 78 ? 2.967 1.605 2.516 1.0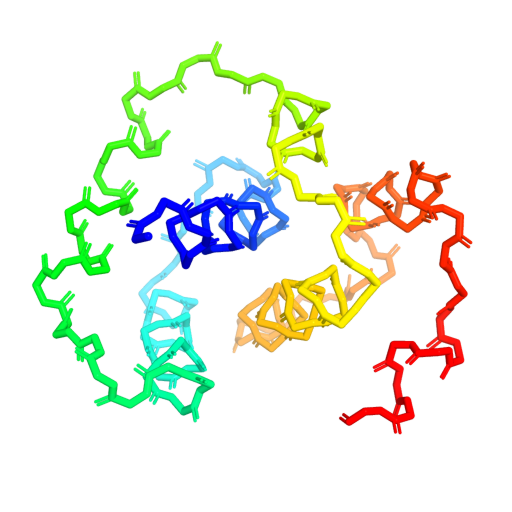0 92.81 78 ILE A C 1
ATOM 638 O O . ILE A 1 78 ? 2.510 2.083 3.545 1.00 92.81 78 ILE A O 1
ATOM 642 N N . ALA A 1 79 ? 2.662 0.369 2.106 1.00 92.00 79 ALA A N 1
ATOM 643 C CA . ALA A 1 79 ? 1.708 -0.494 2.801 1.00 92.00 79 ALA A CA 1
ATOM 644 C C . ALA A 1 79 ? 2.050 -0.698 4.283 1.00 92.00 79 ALA A C 1
ATOM 646 O O . ALA A 1 79 ? 1.176 -0.621 5.137 1.00 92.00 79 ALA A O 1
ATOM 647 N N . ILE A 1 80 ? 3.321 -0.964 4.588 1.00 90.06 80 ILE A N 1
ATOM 648 C CA . ILE A 1 80 ? 3.801 -1.199 5.952 1.00 90.06 80 ILE A CA 1
ATOM 649 C C . ILE A 1 80 ? 3.745 0.076 6.786 1.00 90.06 80 ILE A C 1
ATOM 651 O O . ILE A 1 80 ? 3.280 0.046 7.924 1.00 90.06 80 ILE A O 1
ATOM 655 N N . GLU A 1 81 ? 4.226 1.190 6.238 1.00 90.50 81 GLU A N 1
ATOM 656 C CA . GLU A 1 81 ? 4.196 2.480 6.927 1.00 90.50 81 GLU A CA 1
ATOM 657 C C . GLU A 1 81 ? 2.756 2.899 7.234 1.00 90.50 81 GLU A C 1
ATOM 659 O O . GLU A 1 81 ? 2.484 3.319 8.354 1.00 90.50 81 GLU A O 1
ATOM 664 N N . THR A 1 82 ? 1.839 2.717 6.281 1.00 91.38 82 THR A N 1
ATOM 665 C CA . THR A 1 82 ? 0.409 2.984 6.456 1.00 91.38 82 THR A CA 1
ATOM 666 C C . THR A 1 82 ? -0.223 2.041 7.471 1.00 91.38 82 THR A C 1
ATOM 668 O O . THR A 1 82 ? -0.733 2.516 8.474 1.00 91.38 82 THR A O 1
ATOM 671 N N . ALA A 1 83 ? -0.135 0.724 7.271 1.00 88.12 83 ALA A N 1
ATOM 672 C CA . ALA A 1 83 ? -0.781 -0.253 8.150 1.00 88.12 83 ALA A CA 1
ATOM 673 C C . ALA A 1 83 ? -0.250 -0.208 9.591 1.00 88.12 83 ALA A C 1
ATOM 675 O O . ALA A 1 83 ? -0.917 -0.663 10.501 1.00 88.12 83 ALA A O 1
ATOM 676 N N . SER A 1 84 ? 0.967 0.295 9.821 1.00 87.50 84 SER A N 1
ATOM 677 C CA . SER A 1 84 ? 1.520 0.442 11.175 1.00 87.50 84 SER A CA 1
ATOM 678 C C . SER A 1 84 ? 1.175 1.775 11.852 1.00 87.50 84 SER A C 1
ATOM 680 O O . SER A 1 84 ? 1.559 1.973 13.008 1.00 87.50 84 SER A O 1
ATOM 682 N N . ALA A 1 85 ? 0.476 2.686 11.163 1.00 86.44 85 ALA A N 1
ATOM 683 C CA . ALA A 1 85 ? 0.168 4.028 11.658 1.00 86.44 85 ALA A CA 1
ATOM 684 C C . ALA A 1 85 ? -0.744 4.013 12.893 1.00 86.44 85 ALA A C 1
ATOM 686 O O . ALA A 1 85 ? -0.527 4.792 13.823 1.00 86.44 85 ALA A O 1
ATOM 687 N N . ASP A 1 86 ? -1.709 3.095 12.930 1.00 79.25 86 ASP A N 1
ATOM 688 C CA . ASP A 1 86 ? -2.649 2.908 14.040 1.00 79.25 86 ASP A CA 1
ATOM 689 C C . ASP A 1 86 ? -2.121 1.939 15.127 1.00 79.25 86 ASP A C 1
ATOM 691 O O . ASP A 1 86 ? -2.738 1.758 16.181 1.00 79.25 86 ASP A O 1
ATOM 695 N N . GLY A 1 87 ? -0.940 1.346 14.902 1.00 70.00 87 GLY A N 1
ATOM 696 C CA . GLY A 1 87 ? -0.301 0.382 15.795 1.00 70.00 87 GLY A CA 1
ATOM 697 C C . GLY A 1 87 ? -0.592 -1.094 15.499 1.00 70.00 87 GLY A C 1
ATOM 698 O O . GLY A 1 87 ? -0.280 -1.929 16.355 1.00 70.00 87 GLY A O 1
ATOM 699 N N . LEU A 1 88 ? -1.145 -1.438 14.329 1.00 70.50 88 LEU A N 1
ATOM 700 C CA . LEU A 1 88 ? -1.352 -2.826 13.905 1.00 70.50 88 LEU A CA 1
ATOM 701 C C . LEU A 1 88 ? -0.041 -3.634 13.899 1.00 70.50 88 LEU A C 1
ATOM 703 O O . LEU A 1 88 ? 0.997 -3.203 13.380 1.00 70.50 88 LEU A O 1
ATOM 707 N N . ASP A 1 89 ? -0.082 -4.860 14.435 1.00 75.75 89 ASP A N 1
ATOM 708 C CA . ASP A 1 89 ? 1.030 -5.797 14.273 1.00 75.75 89 ASP A CA 1
ATOM 709 C C . ASP A 1 89 ? 1.036 -6.308 12.828 1.00 75.75 89 ASP A C 1
ATOM 711 O O . ASP A 1 89 ? 0.197 -7.108 12.415 1.00 75.75 89 ASP A O 1
ATOM 715 N N . LEU A 1 90 ? 2.032 -5.878 12.053 1.00 78.00 90 LEU A N 1
ATOM 716 C CA . LEU A 1 90 ? 2.248 -6.286 10.661 1.00 78.00 90 LEU A CA 1
ATOM 717 C C . LEU A 1 90 ? 2.302 -7.813 10.475 1.00 78.00 90 LEU A C 1
ATOM 719 O O . LEU A 1 90 ? 2.095 -8.306 9.366 1.00 78.00 90 LEU A O 1
ATOM 723 N N . ARG A 1 91 ? 2.583 -8.578 11.538 1.00 73.31 91 ARG A N 1
ATOM 724 C CA . ARG A 1 91 ? 2.565 -10.051 11.522 1.00 73.31 91 ARG A CA 1
ATOM 725 C C . ARG A 1 91 ? 1.157 -10.632 11.449 1.00 73.31 91 ARG A C 1
ATOM 727 O O . ARG A 1 91 ? 1.006 -11.764 10.994 1.00 73.31 91 ARG A O 1
ATOM 734 N N . GLU A 1 92 ? 0.153 -9.883 11.889 1.00 75.00 92 GLU A N 1
ATOM 735 C CA . GLU A 1 92 ? -1.262 -10.252 11.801 1.00 75.00 92 GLU A CA 1
ATOM 736 C C . GLU A 1 92 ? -1.881 -9.831 10.459 1.00 75.00 92 GLU A C 1
ATOM 738 O O . GLU A 1 92 ? -2.966 -10.294 10.102 1.00 75.00 92 GLU A O 1
ATOM 743 N N . ASN A 1 93 ? -1.166 -9.026 9.665 1.00 85.44 93 ASN A N 1
ATOM 744 C CA . ASN A 1 93 ? -1.628 -8.579 8.359 1.00 85.44 93 ASN A CA 1
ATOM 745 C C . ASN A 1 93 ? -1.537 -9.711 7.315 1.00 85.44 93 ASN A C 1
ATOM 747 O O . ASN A 1 93 ? -0.509 -9.959 6.672 1.00 85.44 93 ASN A O 1
ATOM 751 N N . LEU A 1 94 ? -2.654 -10.422 7.145 1.00 86.50 94 LEU A N 1
ATOM 752 C CA . LEU A 1 94 ? -2.782 -11.518 6.186 1.00 86.50 94 LEU A CA 1
ATOM 753 C C . LEU A 1 94 ? -2.636 -11.038 4.739 1.00 86.50 94 LEU A C 1
ATOM 755 O O . LEU A 1 94 ? -2.049 -11.758 3.927 1.00 86.50 94 LEU A O 1
ATOM 759 N N . ALA A 1 95 ? -3.133 -9.842 4.412 1.00 89.44 95 ALA A N 1
ATOM 760 C CA . ALA A 1 95 ? -2.974 -9.255 3.086 1.00 89.44 95 ALA A CA 1
ATOM 761 C C . ALA A 1 95 ? -1.489 -9.051 2.753 1.00 89.44 95 ALA A C 1
ATOM 763 O O . ALA A 1 95 ? -1.023 -9.536 1.721 1.00 89.44 95 ALA A O 1
ATOM 764 N N . LEU A 1 96 ? -0.713 -8.464 3.667 1.00 90.38 96 LEU A N 1
ATOM 765 C CA . LEU A 1 96 ? 0.732 -8.291 3.519 1.00 90.38 96 LEU A CA 1
ATOM 766 C C . LEU A 1 96 ? 1.442 -9.632 3.313 1.00 90.38 96 LEU A C 1
ATOM 768 O O . LEU A 1 96 ? 2.215 -9.791 2.369 1.00 90.38 96 LEU A O 1
ATOM 772 N N . SER A 1 97 ? 1.138 -10.633 4.144 1.00 89.00 97 SER A N 1
ATOM 773 C CA . SER A 1 97 ? 1.723 -11.973 4.005 1.00 89.00 97 SER A CA 1
ATOM 774 C C . SER A 1 97 ? 1.421 -12.603 2.638 1.00 89.00 97 SER A C 1
ATOM 776 O O . SER A 1 97 ? 2.309 -13.210 2.029 1.00 89.00 97 SER A O 1
ATOM 778 N N . ARG A 1 98 ? 0.199 -12.419 2.120 1.00 91.31 98 ARG A N 1
ATOM 779 C CA . ARG A 1 98 ? -0.186 -12.890 0.783 1.00 91.31 98 ARG A CA 1
ATOM 780 C C . ARG A 1 98 ? 0.592 -12.180 -0.315 1.00 91.31 98 ARG A C 1
ATOM 782 O O . ARG A 1 98 ? 1.090 -12.866 -1.200 1.00 91.31 98 ARG A O 1
ATOM 789 N N . VAL A 1 99 ? 0.745 -10.857 -0.250 1.00 92.62 99 VAL A N 1
ATOM 790 C CA . VAL A 1 99 ? 1.511 -10.083 -1.245 1.00 92.62 99 VAL A CA 1
ATOM 791 C C . VAL A 1 99 ? 2.973 -10.523 -1.282 1.00 92.62 99 VAL A C 1
ATOM 793 O O . VAL A 1 99 ? 3.508 -10.807 -2.354 1.00 92.62 99 VAL A O 1
ATOM 796 N N . ILE A 1 100 ? 3.603 -10.645 -0.113 1.00 90.88 100 ILE A N 1
ATOM 797 C CA . ILE A 1 100 ? 4.988 -11.113 0.042 1.00 90.88 100 ILE A CA 1
ATOM 798 C C . ILE A 1 100 ? 5.156 -12.496 -0.601 1.00 90.88 100 ILE A C 1
ATOM 800 O O . ILE A 1 100 ? 6.074 -12.712 -1.396 1.00 90.88 100 ILE A O 1
ATOM 804 N N . SER A 1 101 ? 4.223 -13.413 -0.325 1.00 91.25 101 SER A N 1
ATOM 805 C CA . SER A 1 101 ? 4.213 -14.741 -0.941 1.00 91.25 101 SER A CA 1
ATOM 806 C C . SER A 1 101 ? 3.946 -14.697 -2.449 1.00 91.25 101 SER A C 1
ATOM 808 O O . SER A 1 101 ? 4.531 -15.495 -3.178 1.00 91.25 101 SER A O 1
ATOM 810 N N . TYR A 1 102 ? 3.069 -13.809 -2.921 1.00 93.50 102 TYR A N 1
ATOM 811 C CA . TYR A 1 102 ? 2.688 -13.695 -4.331 1.00 93.50 102 TYR A CA 1
ATOM 812 C C . TYR A 1 102 ? 3.848 -13.185 -5.187 1.00 93.50 102 TYR A C 1
ATOM 814 O O . TYR A 1 102 ? 4.141 -13.728 -6.251 1.00 93.50 102 TYR A O 1
ATOM 822 N N . TRP A 1 103 ? 4.551 -12.162 -4.703 1.00 93.31 103 TRP A N 1
ATOM 823 C CA . TRP A 1 103 ? 5.710 -11.594 -5.388 1.00 93.31 103 TRP A CA 1
ATOM 824 C C . TRP A 1 103 ? 7.023 -12.316 -5.095 1.00 93.31 103 TRP A C 1
ATOM 826 O O . TRP A 1 103 ? 8.027 -11.993 -5.731 1.00 93.31 103 TRP A O 1
ATOM 836 N N . ASN A 1 104 ? 7.009 -13.304 -4.195 1.00 92.19 104 ASN A N 1
ATOM 837 C CA . ASN A 1 104 ? 8.184 -14.060 -3.767 1.00 92.19 104 ASN A CA 1
ATOM 838 C C . ASN A 1 104 ? 9.320 -13.138 -3.280 1.00 92.19 104 ASN A C 1
ATOM 840 O O . ASN A 1 104 ? 10.476 -13.298 -3.671 1.00 92.19 104 ASN A O 1
ATOM 844 N N . ILE A 1 105 ? 8.952 -12.155 -2.456 1.00 89.44 105 ILE A N 1
ATOM 845 C CA . ILE A 1 105 ? 9.861 -11.213 -1.791 1.00 89.44 105 ILE A CA 1
ATOM 846 C C . ILE A 1 105 ? 10.020 -11.667 -0.336 1.00 89.44 105 ILE A C 1
ATOM 848 O O . ILE A 1 105 ? 9.091 -12.216 0.249 1.00 89.44 105 ILE A O 1
ATOM 852 N N . SER A 1 106 ? 11.187 -11.472 0.265 1.00 85.75 106 SER A N 1
ATOM 853 C CA . SER A 1 106 ? 11.433 -11.759 1.682 1.00 85.75 106 SER A CA 1
ATOM 854 C C . SER A 1 106 ? 11.260 -10.520 2.568 1.00 85.75 106 SER A C 1
ATOM 856 O O . SER A 1 106 ? 11.457 -9.387 2.139 1.00 85.75 106 SER A O 1
ATOM 858 N N . TRP A 1 107 ? 10.955 -10.721 3.853 1.00 79.31 107 TRP A N 1
ATOM 859 C CA . TRP A 1 107 ? 10.910 -9.630 4.841 1.00 79.31 107 TRP A CA 1
ATOM 860 C C . TRP A 1 107 ? 12.232 -8.858 4.968 1.00 79.31 107 TRP A C 1
ATOM 862 O O . TRP A 1 107 ? 12.237 -7.659 5.250 1.00 79.31 107 TRP A O 1
ATOM 872 N N . GLU A 1 108 ? 13.353 -9.540 4.750 1.00 80.31 108 GLU A N 1
ATOM 873 C CA . GLU A 1 108 ? 14.691 -8.945 4.755 1.00 80.31 108 GLU A CA 1
ATOM 874 C C . GLU A 1 108 ? 14.845 -7.934 3.613 1.00 80.31 108 GLU A C 1
ATOM 876 O O . GLU A 1 108 ? 15.351 -6.836 3.834 1.00 80.31 108 GLU A O 1
ATOM 881 N N . GLU A 1 109 ? 14.343 -8.258 2.419 1.00 79.94 109 GLU A N 1
ATOM 882 C CA . GLU A 1 109 ? 14.350 -7.344 1.271 1.00 79.94 109 GLU A CA 1
ATOM 883 C C . GLU A 1 109 ? 13.479 -6.111 1.508 1.00 79.94 109 GLU A C 1
ATOM 885 O O . GLU A 1 109 ? 13.843 -5.028 1.070 1.00 79.94 109 GLU A O 1
ATOM 890 N N . ILE A 1 110 ? 12.368 -6.247 2.232 1.00 77.00 110 ILE A N 1
ATOM 891 C CA . ILE A 1 110 ? 11.438 -5.139 2.490 1.00 77.00 110 ILE A CA 1
ATOM 892 C C . ILE A 1 110 ? 12.004 -4.164 3.526 1.00 77.00 110 ILE A C 1
ATOM 894 O O . ILE A 1 110 ? 11.918 -2.952 3.363 1.00 77.00 110 ILE A O 1
ATOM 898 N N . THR A 1 111 ? 12.601 -4.692 4.597 1.00 71.56 111 THR A N 1
ATOM 899 C CA . THR A 1 111 ? 13.142 -3.892 5.714 1.00 71.56 111 THR A CA 1
ATOM 900 C C . THR A 1 111 ? 14.510 -3.272 5.425 1.00 71.56 111 THR A C 1
ATOM 902 O O . THR A 1 111 ? 14.978 -2.436 6.196 1.00 71.56 111 THR A O 1
ATOM 905 N N . SER A 1 112 ? 15.152 -3.658 4.319 1.00 65.44 112 SER A N 1
ATOM 906 C CA . SER A 1 112 ? 16.456 -3.130 3.898 1.00 65.44 112 SER A CA 1
ATOM 907 C C . SER A 1 112 ? 16.369 -1.878 3.003 1.00 65.44 112 SER A C 1
ATOM 909 O O . SER A 1 112 ? 17.414 -1.424 2.532 1.00 65.44 112 SER A O 1
ATOM 911 N N . VAL A 1 113 ? 15.161 -1.338 2.753 1.00 57.44 113 VAL A N 1
ATOM 912 C CA . VAL A 1 113 ? 14.865 -0.239 1.798 1.00 57.44 113 VAL A CA 1
ATOM 913 C C . VAL A 1 113 ? 14.613 1.114 2.463 1.00 57.44 113 VAL A C 1
ATOM 915 O O . VAL A 1 113 ? 13.670 1.253 3.276 1.00 57.44 113 VAL A O 1
#

Organism: NCBI:txid640633

Foldseek 3Di:
DCLLLLLLLLLVCLLCVVVDADPQLLVLLLVLSCVVPVVDDSVVSVVSNVVSNVDPDDSVVSLVSHDDPVSLLSSLQSSVSSNPRVPDDSVPRPSSVVSCVVVVHDPVNNVVD